Protein AF-A0A920HY61-F1 (afdb_monomer)

Secondary structure (DSSP, 8-state):
--HHHHHHTT--TTTTTTSPPPHHHHHHHHHHHHHHHTHHHHHHHHHHHHHHHHHHHHTT---HHHHHHHHHHHHHHHHHIIIIIS-PPPP-GGGHHHH-

Solvent-accessible surface area (backbone atoms only — not comparable to full-atom values): 5879 Å² total; per-residue (Å²): 138,61,76,71,62,49,58,74,68,72,53,70,86,58,65,75,72,73,57,77,82,56,68,71,56,54,53,51,51,52,52,50,51,54,50,59,72,43,26,86,56,37,8,53,65,52,35,48,45,49,52,53,46,53,51,49,59,72,72,60,66,79,57,56,73,62,48,53,51,44,48,52,49,50,44,51,50,51,51,45,46,37,44,70,75,66,64,45,82,69,55,52,42,51,53,51,74,74,77,107

Mean predicted aligned error: 9.04 Å

pLDDT: mean 84.5, std 11.68, range [51.25, 96.62]

Structure (mmCIF, N/CA/C/O backbone):
data_AF-A0A920HY61-F1
#
_entry.id   AF-A0A920HY61-F1
#
loop_
_atom_site.group_PDB
_atom_site.id
_atom_site.type_symbol
_atom_site.label_atom_id
_atom_site.label_alt_id
_atom_site.label_comp_id
_atom_site.label_asym_id
_atom_site.label_entity_id
_atom_site.label_seq_id
_atom_site.pdbx_PDB_ins_code
_atom_site.Cartn_x
_atom_site.Cartn_y
_atom_site.Cartn_z
_atom_site.occupancy
_atom_site.B_iso_or_equiv
_atom_site.auth_seq_id
_atom_site.auth_comp_id
_atom_site.auth_asym_id
_atom_site.auth_atom_id
_atom_site.pdbx_PDB_model_num
ATOM 1 N N . MET A 1 1 ? -35.591 19.852 -8.478 1.00 51.25 1 MET A N 1
ATOM 2 C CA . MET A 1 1 ? -36.063 19.923 -7.076 1.00 51.25 1 MET A CA 1
ATOM 3 C C . MET A 1 1 ? -34.955 20.567 -6.247 1.00 51.25 1 MET A C 1
ATOM 5 O O . MET A 1 1 ? -33.920 19.943 -6.067 1.00 51.25 1 MET A O 1
ATOM 9 N N . SER A 1 2 ? -35.082 21.846 -5.883 1.00 53.75 2 SER A N 1
ATOM 10 C CA . SER A 1 2 ? -33.969 22.630 -5.315 1.00 53.75 2 SER A CA 1
ATOM 11 C C . SER A 1 2 ? -33.799 22.382 -3.806 1.00 53.75 2 SER A C 1
ATOM 13 O O . SER A 1 2 ? -34.793 22.174 -3.111 1.00 53.75 2 SER A O 1
ATOM 15 N N . ILE A 1 3 ? -32.563 22.427 -3.290 1.00 60.25 3 ILE A N 1
ATOM 16 C CA . ILE A 1 3 ? -32.162 22.140 -1.887 1.00 60.25 3 ILE A CA 1
ATOM 17 C C . ILE A 1 3 ? -32.990 22.933 -0.854 1.00 60.25 3 ILE A C 1
ATOM 19 O O . ILE A 1 3 ? -33.278 22.452 0.242 1.00 60.25 3 ILE A O 1
ATOM 23 N N . ILE A 1 4 ? -33.461 24.120 -1.242 1.00 63.78 4 ILE A N 1
ATOM 24 C CA . ILE A 1 4 ? -34.333 24.996 -0.445 1.00 63.78 4 ILE A CA 1
ATOM 25 C C . ILE A 1 4 ? -35.669 24.310 -0.091 1.00 63.78 4 ILE A C 1
ATOM 27 O O . ILE A 1 4 ? -36.205 24.511 0.999 1.00 63.78 4 ILE A O 1
ATOM 31 N N . PHE A 1 5 ? -36.186 23.450 -0.972 1.00 61.53 5 PHE A N 1
ATOM 32 C CA . PHE A 1 5 ? -37.463 22.756 -0.786 1.00 61.53 5 PHE A CA 1
ATOM 33 C C . PHE A 1 5 ? -37.379 21.643 0.274 1.00 61.53 5 PHE A C 1
ATOM 35 O O . PHE A 1 5 ? -38.340 21.411 1.003 1.00 61.53 5 PHE A O 1
ATOM 42 N N . LEU A 1 6 ? -36.213 20.997 0.424 1.00 61.06 6 LEU A N 1
ATOM 43 C CA . LEU A 1 6 ? -35.982 19.948 1.429 1.00 61.06 6 LEU A CA 1
ATOM 44 C C . LEU A 1 6 ? -35.849 20.521 2.847 1.00 61.06 6 LEU A C 1
ATOM 46 O O . LEU A 1 6 ? -36.364 19.926 3.792 1.00 61.06 6 LEU A O 1
ATOM 50 N N . LYS A 1 7 ? -35.252 21.714 2.991 1.00 58.53 7 LYS A N 1
ATOM 51 C CA . LYS A 1 7 ? -35.152 22.426 4.278 1.00 58.53 7 LYS A CA 1
ATOM 52 C C . LYS A 1 7 ? -36.531 22.8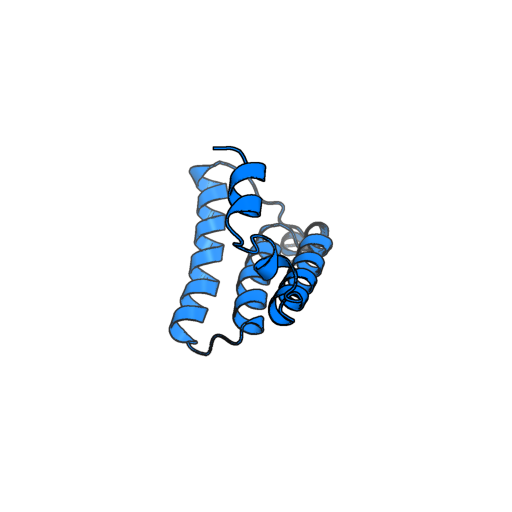00 4.845 1.00 58.53 7 LYS A C 1
ATOM 54 O O . LYS A 1 7 ? -36.729 22.749 6.054 1.00 58.53 7 LYS A O 1
ATOM 59 N N . LYS A 1 8 ? -37.508 23.106 3.980 1.00 60.03 8 LYS A N 1
ATOM 60 C CA . LYS A 1 8 ? -38.905 23.394 4.368 1.00 60.03 8 LYS A CA 1
ATOM 61 C C . LYS A 1 8 ? -39.665 22.150 4.862 1.00 60.03 8 LYS A C 1
ATOM 63 O O . LYS A 1 8 ? -40.639 22.286 5.589 1.00 60.03 8 LYS A O 1
ATOM 68 N N . SER A 1 9 ? -39.202 20.946 4.511 1.00 65.38 9 SER A N 1
ATOM 69 C CA . SER A 1 9 ? -39.796 19.662 4.916 1.00 65.38 9 SER A CA 1
ATOM 70 C C . SER A 1 9 ? -39.329 19.170 6.300 1.00 65.38 9 SER A C 1
ATOM 72 O O . SER A 1 9 ? -39.666 18.050 6.681 1.00 65.38 9 SER A O 1
ATOM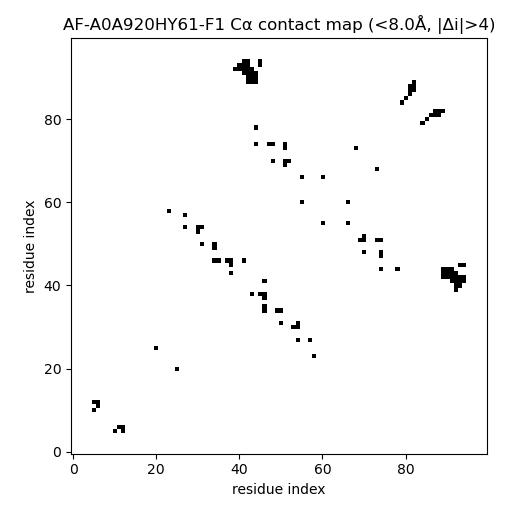 74 N N . GLY A 1 10 ? -38.526 19.947 7.040 1.00 63.94 10 GLY A N 1
ATOM 75 C CA . GLY A 1 10 ? -38.061 19.592 8.391 1.00 63.94 10 GLY A CA 1
ATOM 76 C C . GLY A 1 10 ? -37.017 18.468 8.453 1.00 63.94 10 GLY A C 1
ATOM 77 O O . GLY A 1 10 ? -36.587 18.090 9.538 1.00 63.94 10 GLY A O 1
ATOM 78 N N . LYS A 1 11 ? -36.574 17.937 7.306 1.00 64.44 11 LYS A N 1
ATOM 79 C CA . LYS A 1 11 ? -35.452 16.994 7.249 1.00 64.44 11 LYS A CA 1
ATOM 80 C C . LYS A 1 11 ? -34.144 17.761 7.418 1.00 64.44 11 LYS A C 1
ATOM 82 O O . LYS A 1 11 ? -33.757 18.530 6.539 1.00 64.44 11 LYS A O 1
ATOM 87 N N . ASP A 1 12 ? -33.466 17.529 8.539 1.00 69.12 12 ASP A N 1
ATOM 88 C CA . ASP A 1 12 ? -32.119 18.040 8.793 1.00 69.12 12 ASP A CA 1
ATOM 89 C C . ASP A 1 12 ? -31.111 17.290 7.907 1.00 69.12 12 ASP A C 1
ATOM 91 O O . ASP A 1 12 ? -30.525 16.270 8.280 1.00 69.12 12 ASP A O 1
ATOM 95 N N . ILE A 1 13 ? -30.969 17.791 6.679 1.00 70.31 13 ILE A N 1
ATOM 96 C CA . ILE A 1 13 ? -30.047 17.294 5.650 1.00 70.31 13 ILE A CA 1
ATOM 97 C C . ILE A 1 13 ? -28.575 17.364 6.078 1.00 70.31 13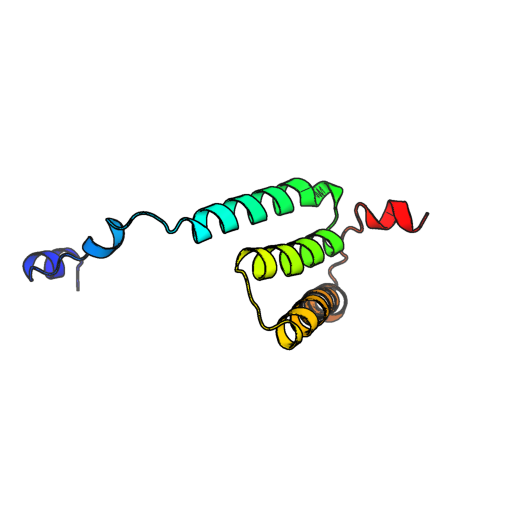 ILE A C 1
ATOM 99 O O . ILE A 1 13 ? -27.740 16.715 5.455 1.00 70.31 13 ILE A O 1
ATOM 103 N N . ASP A 1 14 ? -28.259 18.115 7.137 1.00 70.19 14 ASP A N 1
ATOM 104 C CA . ASP A 1 14 ? -26.891 18.357 7.597 1.00 70.19 14 ASP A CA 1
ATOM 105 C C . ASP A 1 14 ? -26.535 17.577 8.877 1.00 70.19 14 ASP A C 1
ATOM 107 O O . ASP A 1 14 ? -25.396 17.581 9.346 1.00 70.19 14 ASP A O 1
ATOM 111 N N . SER A 1 15 ? -27.491 16.818 9.418 1.00 71.56 15 SER A N 1
ATOM 112 C CA . SER A 1 15 ? -27.304 15.944 10.585 1.00 71.56 15 SER A CA 1
ATOM 113 C C . SER A 1 15 ? -26.170 14.920 10.420 1.00 71.56 15 SER A C 1
ATOM 115 O O . SER A 1 15 ? -25.539 14.526 11.401 1.00 71.56 15 SER A O 1
ATOM 117 N N . SER A 1 16 ? -25.859 14.519 9.182 1.00 65.62 16 SER A N 1
ATOM 118 C CA . SER A 1 16 ? -24.751 13.602 8.881 1.00 65.62 16 SER A CA 1
ATOM 119 C C . SER A 1 16 ? -23.374 14.280 8.893 1.00 65.62 16 SER A C 1
ATOM 121 O O . SER A 1 16 ? -22.391 13.595 9.155 1.00 65.62 16 SER A O 1
ATOM 123 N N . ARG A 1 17 ? -23.282 15.604 8.676 1.00 65.75 17 ARG A N 1
ATOM 124 C CA . ARG A 1 17 ? -22.008 16.354 8.727 1.00 65.75 17 ARG A CA 1
ATOM 125 C C . ARG A 1 17 ? -21.545 16.694 10.139 1.00 65.75 17 ARG A C 1
ATOM 127 O O . ARG A 1 17 ? -20.376 16.999 10.333 1.00 65.75 17 ARG A O 1
ATOM 134 N N . LYS A 1 18 ? -22.439 16.650 11.129 1.00 73.69 18 LYS A N 1
ATOM 135 C CA . LYS A 1 18 ? -22.103 16.957 12.530 1.00 73.69 18 LYS A CA 1
ATOM 136 C C . LYS A 1 18 ? -21.294 15.860 13.224 1.00 73.69 18 LYS A C 1
ATOM 138 O O . LYS A 1 18 ? -20.795 16.082 14.324 1.00 73.69 18 LYS A O 1
ATOM 143 N N . LYS A 1 19 ? -21.193 14.674 12.621 1.00 77.06 19 LYS A N 1
ATOM 144 C CA . LYS A 1 19 ? -20.461 13.551 13.204 1.00 77.06 19 LYS A CA 1
ATOM 145 C C . LYS A 1 19 ? -18.959 13.761 12.979 1.00 77.06 19 LYS A C 1
ATOM 147 O O . LYS A 1 19 ? -18.567 14.009 11.838 1.00 77.06 19 LYS A O 1
ATOM 152 N N . PRO A 1 20 ? -18.127 13.682 14.031 1.00 79.38 20 PRO A N 1
ATOM 153 C CA . PRO A 1 20 ? -16.684 13.768 13.868 1.00 79.38 20 PRO A CA 1
ATOM 154 C C . PRO A 1 20 ? -16.181 12.611 12.998 1.00 79.38 20 PRO A C 1
ATOM 156 O O . PRO A 1 20 ? -16.795 11.544 12.943 1.00 79.38 20 PRO A O 1
ATOM 159 N N . VAL A 1 21 ? -15.062 12.835 12.310 1.00 85.19 21 VAL A N 1
ATOM 160 C CA . VAL A 1 21 ? -14.423 11.803 11.489 1.00 85.19 21 VAL A CA 1
ATOM 161 C C . VAL A 1 21 ? -13.938 10.671 12.395 1.00 85.19 21 VAL A C 1
ATOM 163 O O . VAL A 1 21 ? -13.314 10.917 13.427 1.00 85.19 21 VAL A O 1
ATOM 166 N N . GLU A 1 22 ? -14.216 9.432 11.995 1.00 87.31 22 GLU A N 1
ATOM 167 C CA . GLU A 1 22 ? -13.744 8.230 12.685 1.00 87.31 22 GLU A CA 1
ATOM 168 C C . GLU A 1 22 ? -12.211 8.230 12.795 1.00 87.31 22 GLU A C 1
ATOM 170 O O . GLU A 1 22 ? -11.496 8.506 11.827 1.00 87.31 22 GLU A O 1
ATOM 175 N N . ILE A 1 23 ? -11.687 7.858 13.964 1.00 86.81 23 ILE A N 1
ATOM 176 C CA . ILE A 1 23 ? -10.239 7.831 14.239 1.00 86.81 23 ILE A CA 1
ATOM 177 C C . ILE A 1 23 ? -9.502 6.900 13.266 1.00 86.81 23 ILE A C 1
ATOM 179 O O . ILE A 1 23 ? -8.401 7.213 12.814 1.00 86.81 23 ILE A O 1
ATOM 183 N N . SER A 1 24 ? -10.139 5.794 12.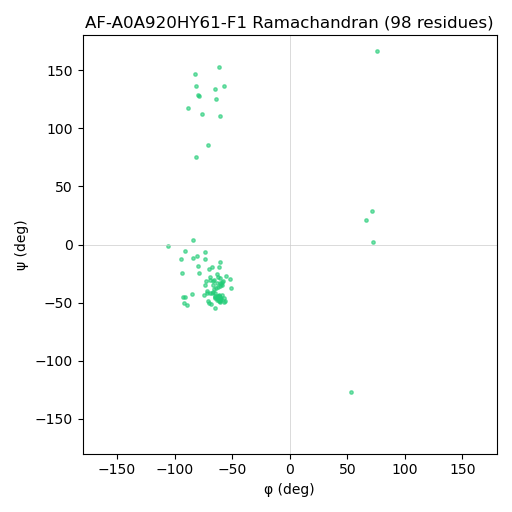874 1.00 88.19 24 SER A N 1
ATOM 184 C CA . SER A 1 24 ? -9.623 4.868 11.859 1.00 88.19 24 SER A CA 1
ATOM 185 C C . SER A 1 24 ? -9.408 5.540 10.499 1.00 88.19 24 SER A C 1
ATOM 187 O O . SER A 1 24 ? -8.454 5.226 9.786 1.00 88.19 24 SER A O 1
ATOM 189 N N . THR A 1 25 ? -10.254 6.503 10.134 1.00 91.31 25 THR A N 1
ATOM 190 C CA . THR A 1 25 ? -10.125 7.250 8.877 1.00 91.31 25 THR A CA 1
ATOM 191 C C . THR A 1 25 ? -8.939 8.206 8.947 1.00 91.31 25 THR A C 1
ATOM 193 O O . THR A 1 25 ? -8.153 8.284 8.005 1.00 91.31 25 THR A O 1
ATOM 196 N N . ILE A 1 26 ? -8.756 8.876 10.087 1.00 93.12 26 ILE A N 1
ATOM 197 C CA . ILE A 1 26 ? -7.613 9.768 10.313 1.00 93.12 26 ILE A CA 1
ATOM 198 C C . ILE A 1 26 ? -6.300 8.979 10.240 1.00 93.12 26 ILE A C 1
ATOM 200 O O . ILE A 1 26 ? -5.380 9.385 9.535 1.00 93.12 26 ILE A O 1
ATOM 204 N N . GLY A 1 27 ? -6.211 7.822 10.900 1.00 93.81 27 GLY A N 1
ATOM 205 C CA . GLY A 1 27 ? -4.994 7.010 10.839 1.00 93.81 27 GLY A CA 1
ATOM 206 C C . GLY A 1 27 ? -4.715 6.450 9.445 1.00 93.81 27 GLY A C 1
ATOM 207 O O . GLY A 1 27 ? -3.574 6.488 8.992 1.00 93.81 27 GLY A O 1
ATOM 208 N N . THR A 1 28 ? -5.757 6.042 8.716 1.00 93.81 28 THR A N 1
ATOM 209 C CA . THR A 1 28 ? -5.644 5.647 7.302 1.00 93.81 28 THR A CA 1
ATOM 210 C C . THR A 1 28 ? -5.047 6.778 6.458 1.00 93.81 28 THR A C 1
ATOM 212 O O . THR A 1 28 ? -4.117 6.554 5.685 1.00 93.81 28 THR A O 1
ATOM 215 N N . MET A 1 29 ? -5.541 8.006 6.643 1.00 94.56 29 MET A N 1
ATOM 216 C CA . MET A 1 29 ? -5.047 9.191 5.941 1.00 94.56 29 MET A CA 1
ATOM 217 C C . MET A 1 29 ? -3.572 9.460 6.248 1.00 94.56 29 MET A C 1
ATOM 219 O O . MET A 1 29 ? -2.798 9.705 5.324 1.00 94.56 29 MET A O 1
ATOM 223 N N . VAL A 1 30 ? -3.170 9.385 7.518 1.00 96.38 30 VAL A N 1
ATOM 224 C CA . VAL A 1 30 ? -1.776 9.598 7.932 1.00 96.38 30 VAL A CA 1
ATOM 225 C C . VAL A 1 30 ? -0.855 8.544 7.319 1.00 96.38 30 VAL A C 1
ATOM 227 O O . VAL A 1 30 ? 0.164 8.904 6.733 1.00 96.38 30 VAL A O 1
ATOM 230 N N . ILE A 1 31 ? -1.226 7.263 7.390 1.00 95.75 31 ILE A N 1
ATOM 231 C CA . ILE A 1 31 ? -0.427 6.155 6.843 1.00 95.75 31 ILE A CA 1
ATOM 232 C C . ILE A 1 31 ? -0.238 6.320 5.337 1.00 95.75 31 ILE A C 1
ATOM 234 O O . ILE A 1 31 ? 0.886 6.260 4.843 1.00 95.75 31 ILE A O 1
ATOM 238 N N . LEU A 1 32 ? -1.325 6.576 4.606 1.00 95.19 32 LEU A N 1
ATOM 239 C CA . LEU A 1 32 ? -1.255 6.788 3.163 1.00 95.19 32 LEU A CA 1
ATOM 240 C C . LEU A 1 32 ? -0.419 8.011 2.807 1.00 95.19 32 LEU A C 1
ATOM 242 O O . LEU A 1 32 ? 0.424 7.927 1.918 1.00 95.19 32 LEU A O 1
ATOM 246 N N . SER A 1 33 ? -0.616 9.123 3.514 1.00 96.62 33 SER A N 1
ATOM 247 C CA . SER A 1 33 ? 0.141 10.350 3.255 1.00 96.62 33 SER A CA 1
ATOM 248 C C . SER A 1 33 ? 1.634 10.125 3.467 1.00 96.62 33 SER A C 1
ATOM 250 O O . SER A 1 33 ? 2.430 10.531 2.628 1.00 96.62 33 SER A O 1
ATOM 252 N N . ALA A 1 34 ? 2.015 9.426 4.539 1.00 96.31 34 ALA A N 1
ATOM 253 C CA . ALA A 1 34 ? 3.408 9.101 4.815 1.00 96.31 34 ALA A CA 1
ATOM 254 C C . ALA A 1 34 ? 4.018 8.208 3.721 1.00 96.31 34 ALA A C 1
ATOM 256 O O . ALA A 1 34 ? 5.105 8.502 3.221 1.00 96.31 34 ALA A O 1
ATOM 257 N N . ILE A 1 35 ? 3.315 7.150 3.299 1.00 95.94 35 ILE A N 1
ATOM 258 C CA . ILE A 1 35 ? 3.815 6.233 2.263 1.00 95.94 35 ILE A CA 1
ATOM 259 C C . ILE A 1 35 ? 3.953 6.952 0.916 1.00 95.94 35 ILE A C 1
ATOM 261 O O . ILE A 1 35 ? 4.987 6.840 0.263 1.00 95.94 35 ILE A O 1
ATOM 265 N N . ILE A 1 36 ? 2.946 7.734 0.518 1.00 94.38 36 ILE A N 1
ATOM 266 C CA . ILE A 1 36 ? 2.958 8.465 -0.754 1.00 94.38 36 ILE A CA 1
ATOM 267 C C . ILE A 1 36 ? 4.034 9.553 -0.746 1.00 94.38 36 ILE A C 1
ATOM 269 O O . ILE A 1 36 ? 4.756 9.688 -1.730 1.00 94.38 36 ILE A O 1
ATOM 273 N N . A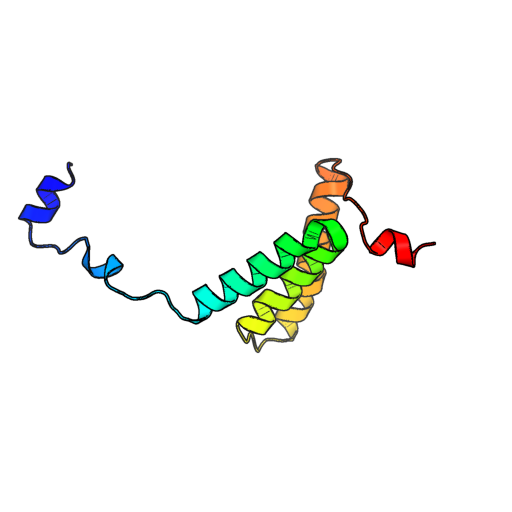LA A 1 37 ? 4.210 10.288 0.355 1.00 95.31 37 ALA A N 1
ATOM 274 C CA . ALA A 1 37 ? 5.299 11.260 0.479 1.00 95.31 37 ALA A CA 1
ATOM 275 C C . ALA A 1 37 ? 6.682 10.601 0.323 1.00 95.31 37 ALA A C 1
ATOM 277 O O . ALA A 1 37 ? 7.595 11.198 -0.238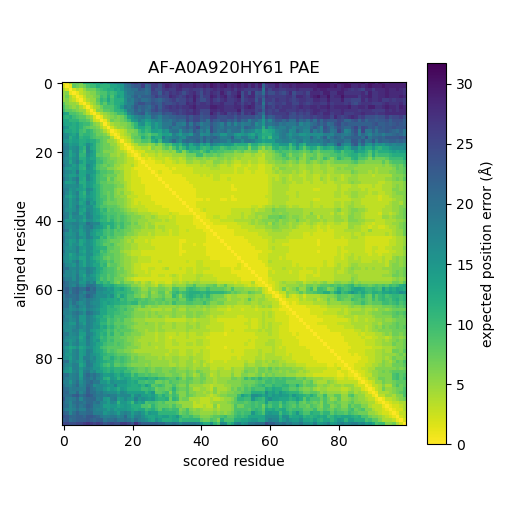 1.00 95.31 37 ALA A O 1
ATOM 278 N N . SER A 1 38 ? 6.813 9.345 0.754 1.00 93.00 38 SER A N 1
ATOM 279 C CA . SER A 1 38 ? 8.043 8.559 0.620 1.00 93.00 38 SER A CA 1
ATOM 280 C C . SER A 1 38 ? 8.223 7.939 -0.778 1.00 93.00 38 SER A C 1
ATOM 282 O O . SER A 1 38 ? 9.292 7.410 -1.080 1.00 93.00 38 SER A O 1
AT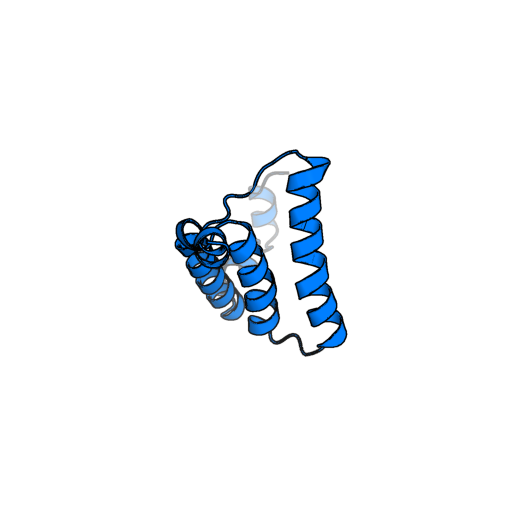OM 284 N N . SER A 1 39 ? 7.206 7.983 -1.647 1.00 91.31 39 SER A N 1
ATOM 285 C CA . SER A 1 39 ? 7.187 7.231 -2.914 1.00 91.31 39 SER A CA 1
ATOM 286 C C . SER A 1 39 ? 8.287 7.624 -3.899 1.00 91.31 39 SER A C 1
ATOM 288 O O . SER A 1 39 ? 8.754 6.766 -4.642 1.00 91.31 39 SER A O 1
ATOM 290 N N . GLN A 1 40 ? 8.761 8.874 -3.855 1.00 88.19 40 GLN A N 1
ATOM 291 C CA . GLN A 1 40 ? 9.894 9.336 -4.668 1.00 88.19 40 GLN A CA 1
ATOM 292 C C . GLN A 1 40 ? 11.184 8.557 -4.367 1.00 88.19 40 GLN A C 1
ATOM 294 O O . GLN A 1 40 ? 12.030 8.402 -5.238 1.00 88.19 40 GLN A O 1
ATOM 299 N N . ILE A 1 41 ? 11.325 8.057 -3.137 1.00 90.38 41 ILE A N 1
ATOM 300 C CA . ILE A 1 41 ? 12.485 7.281 -2.688 1.00 90.38 41 ILE A CA 1
ATOM 301 C C . ILE A 1 41 ? 12.224 5.785 -2.888 1.00 90.38 41 ILE A C 1
ATOM 303 O O . ILE A 1 41 ? 13.081 5.054 -3.378 1.00 90.38 41 ILE A O 1
ATOM 307 N N . LEU A 1 42 ? 11.029 5.312 -2.515 1.00 89.00 42 LEU A N 1
ATOM 308 C CA . LEU A 1 42 ? 10.686 3.893 -2.618 1.00 89.00 42 LEU A CA 1
ATOM 309 C C . LEU A 1 42 ? 10.547 3.423 -4.074 1.00 89.00 42 LEU A C 1
ATOM 311 O O . LEU A 1 42 ? 10.824 2.265 -4.363 1.00 89.00 42 LEU A O 1
ATOM 315 N N . GLY A 1 43 ? 10.123 4.289 -4.990 1.00 90.69 43 GLY A N 1
ATOM 316 C CA . GLY A 1 43 ? 9.677 3.871 -6.314 1.00 90.69 43 GLY A CA 1
ATOM 317 C C . GLY A 1 43 ? 8.277 3.256 -6.275 1.00 90.69 43 GLY A C 1
ATOM 318 O O . GLY A 1 43 ? 7.712 2.939 -5.218 1.00 90.69 43 GLY A O 1
ATOM 319 N N . ALA A 1 44 ? 7.672 3.100 -7.450 1.00 90.12 44 ALA A N 1
ATOM 320 C CA . ALA A 1 44 ? 6.252 2.772 -7.546 1.00 90.12 44 ALA A CA 1
ATOM 321 C C . ALA A 1 44 ? 5.936 1.348 -7.062 1.00 90.12 44 ALA A C 1
ATOM 323 O O . ALA A 1 44 ? 4.974 1.150 -6.320 1.00 90.12 44 ALA A O 1
ATOM 324 N N . ALA A 1 45 ? 6.770 0.365 -7.415 1.00 89.44 45 ALA A N 1
ATOM 325 C CA . ALA A 1 45 ? 6.557 -1.030 -7.028 1.00 89.44 45 ALA A CA 1
ATOM 326 C C . ALA A 1 45 ? 6.573 -1.214 -5.500 1.00 89.44 45 ALA A C 1
ATOM 328 O O . ALA A 1 45 ? 5.639 -1.788 -4.935 1.00 89.44 45 ALA A O 1
ATOM 329 N N . LEU A 1 46 ? 7.581 -0.665 -4.813 1.00 91.19 46 LEU A N 1
ATOM 330 C CA . LEU A 1 46 ? 7.663 -0.736 -3.351 1.00 91.19 46 LEU A CA 1
ATOM 331 C C . LEU A 1 46 ? 6.555 0.066 -2.669 1.00 91.19 46 LEU A C 1
ATOM 333 O O . LEU A 1 46 ? 6.031 -0.376 -1.650 1.00 91.19 46 LEU A O 1
ATOM 337 N N . THR A 1 47 ? 6.147 1.199 -3.245 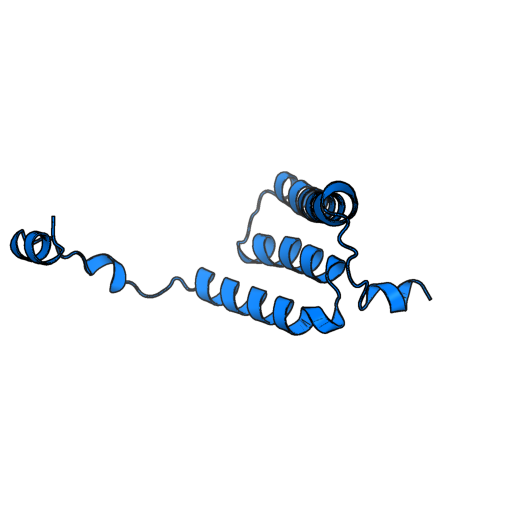1.00 93.75 47 THR A N 1
ATOM 338 C CA . THR A 1 47 ? 5.021 1.989 -2.726 1.00 93.75 47 THR A CA 1
ATOM 339 C C . THR A 1 47 ? 3.714 1.192 -2.774 1.00 93.75 47 THR A C 1
ATOM 341 O O . THR A 1 47 ? 2.991 1.140 -1.780 1.00 93.75 47 THR A O 1
ATOM 344 N N . ILE A 1 48 ? 3.420 0.517 -3.893 1.00 93.44 48 ILE A N 1
ATOM 345 C CA . ILE A 1 48 ? 2.224 -0.331 -4.040 1.00 93.44 48 ILE A CA 1
ATOM 346 C C . ILE A 1 48 ? 2.240 -1.464 -3.009 1.00 93.44 48 ILE A C 1
ATOM 348 O O . ILE A 1 48 ? 1.234 -1.699 -2.334 1.00 93.44 48 ILE A O 1
ATOM 352 N N . ILE A 1 49 ? 3.384 -2.137 -2.851 1.00 92.94 49 ILE A N 1
ATOM 353 C CA . ILE A 1 49 ? 3.554 -3.205 -1.861 1.00 92.94 49 ILE A CA 1
ATOM 354 C C . ILE A 1 49 ? 3.324 -2.655 -0.447 1.00 92.94 49 ILE A C 1
ATOM 356 O O . ILE A 1 49 ? 2.506 -3.206 0.291 1.00 92.94 49 ILE A O 1
ATOM 360 N N . ALA A 1 50 ? 3.961 -1.538 -0.090 1.00 94.06 50 ALA A N 1
ATOM 361 C CA . ALA A 1 50 ? 3.819 -0.908 1.218 1.00 94.06 50 ALA A CA 1
ATOM 362 C C . ALA A 1 50 ? 2.354 -0.569 1.530 1.00 94.06 50 ALA A C 1
ATOM 364 O O . ALA A 1 50 ? 1.842 -0.978 2.569 1.00 94.06 50 ALA A O 1
ATOM 365 N N . VAL A 1 51 ? 1.635 0.083 0.609 1.00 94.56 51 VAL A N 1
ATOM 366 C CA . VAL A 1 51 ? 0.208 0.404 0.795 1.00 94.56 51 VAL A CA 1
ATOM 367 C C . VAL A 1 51 ? -0.635 -0.863 0.957 1.00 94.56 51 VAL A C 1
ATOM 369 O O . VAL A 1 51 ? -1.485 -0.925 1.849 1.00 94.56 51 VAL A O 1
ATOM 372 N N . SER A 1 52 ? -0.391 -1.882 0.127 1.00 93.75 52 SER A N 1
ATOM 373 C CA . SER A 1 52 ? -1.151 -3.138 0.153 1.00 93.75 52 SER A CA 1
ATOM 374 C C . SER A 1 52 ? -1.003 -3.915 1.465 1.00 93.75 52 SER A C 1
ATOM 376 O O . SER A 1 52 ? -1.912 -4.654 1.834 1.00 93.75 52 SER A O 1
ATOM 378 N N . ILE A 1 53 ? 0.105 -3.717 2.184 1.00 92.81 53 ILE A N 1
ATOM 379 C CA . ILE A 1 53 ? 0.393 -4.346 3.475 1.00 92.81 53 ILE A CA 1
ATOM 380 C C . ILE A 1 53 ? -0.084 -3.459 4.629 1.00 92.81 53 ILE A C 1
ATOM 382 O O . ILE A 1 53 ? -0.788 -3.926 5.523 1.00 92.81 53 ILE A O 1
ATOM 386 N N . SER A 1 54 ? 0.282 -2.175 4.622 1.00 93.50 54 SER A N 1
ATOM 387 C CA . SER A 1 54 ? 0.038 -1.269 5.745 1.00 93.50 54 SER A CA 1
ATOM 388 C C . SER A 1 54 ? -1.447 -1.034 6.001 1.00 93.50 54 SER A C 1
ATOM 390 O O . SER A 1 54 ? -1.861 -1.034 7.159 1.00 93.50 54 SER A O 1
ATOM 392 N N . LEU A 1 55 ? -2.259 -0.865 4.951 1.00 91.56 55 LEU A N 1
ATOM 393 C CA . LEU A 1 55 ? -3.686 -0.576 5.114 1.00 91.56 55 LEU A CA 1
ATOM 394 C C . LEU A 1 55 ? -4.463 -1.729 5.762 1.00 91.56 55 LEU A C 1
ATOM 396 O O . LEU A 1 55 ? -5.103 -1.502 6.792 1.00 91.56 55 LEU A O 1
ATOM 400 N N . PRO A 1 56 ? -4.417 -2.968 5.237 1.00 89.50 56 PRO A N 1
ATOM 401 C CA . PRO A 1 56 ? -5.203 -4.045 5.826 1.00 89.50 56 PRO A CA 1
ATOM 402 C C . PRO A 1 56 ? -4.731 -4.438 7.230 1.00 89.50 56 PRO A C 1
ATOM 404 O O . PRO A 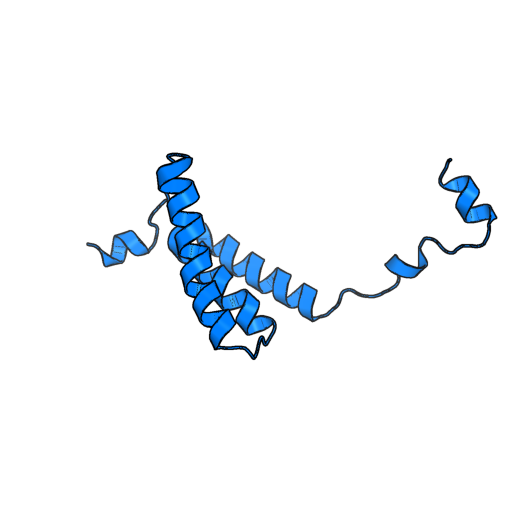1 56 ? -5.550 -4.829 8.063 1.00 89.50 56 PRO A O 1
ATOM 407 N N . ILE A 1 57 ? -3.423 -4.315 7.505 1.00 89.94 57 ILE A N 1
ATOM 408 C CA . ILE A 1 57 ? -2.874 -4.518 8.850 1.00 89.94 57 ILE A CA 1
ATOM 409 C C . ILE A 1 57 ? -3.420 -3.453 9.801 1.00 89.94 57 ILE A C 1
ATOM 411 O O . ILE A 1 57 ? -3.883 -3.797 10.887 1.00 89.94 57 ILE A O 1
ATOM 415 N N . TYR A 1 58 ? -3.419 -2.180 9.394 1.00 91.25 58 TYR A N 1
ATOM 416 C CA . TYR A 1 58 ? -3.944 -1.088 10.214 1.00 91.25 58 TYR A CA 1
ATOM 417 C C . TYR A 1 58 ? -5.441 -1.245 10.517 1.00 91.25 58 TYR A C 1
ATOM 419 O O . TYR A 1 58 ? -5.882 -0.967 11.631 1.00 91.25 58 TYR A O 1
ATOM 427 N N . TRP A 1 59 ? -6.222 -1.755 9.565 1.00 90.12 59 TRP A N 1
ATOM 428 C CA . TRP A 1 59 ? -7.640 -2.065 9.776 1.00 90.12 59 TRP A CA 1
ATOM 429 C C . TRP A 1 59 ? -7.890 -3.312 10.634 1.00 90.12 59 TRP A C 1
ATOM 431 O O . TRP A 1 59 ? -9.034 -3.581 10.999 1.00 90.12 59 TRP A O 1
ATOM 441 N N . GLY A 1 60 ? -6.846 -4.063 10.994 1.00 87.25 60 GLY A N 1
ATOM 442 C CA . GLY A 1 60 ? -6.951 -5.213 11.887 1.00 87.25 60 GLY A CA 1
ATOM 443 C C . GLY A 1 60 ? -7.649 -6.420 11.260 1.00 87.25 60 GLY A C 1
ATOM 444 O O . GLY A 1 60 ? -8.269 -7.204 11.982 1.00 87.25 60 GLY A O 1
ATOM 445 N N . GLU A 1 61 ? -7.572 -6.584 9.934 1.00 83.50 61 GLU A N 1
ATOM 446 C CA . GLU A 1 61 ? -8.171 -7.724 9.235 1.00 83.50 61 GLU A CA 1
ATOM 447 C C . GLU A 1 61 ? -7.555 -9.042 9.743 1.00 83.50 61 GLU A C 1
ATOM 449 O O . GLU A 1 61 ? -6.385 -9.348 9.515 1.00 83.50 61 GLU A O 1
ATOM 454 N N . ARG A 1 62 ? -8.354 -9.844 10.457 1.00 83.94 62 ARG A N 1
ATOM 455 C CA . ARG A 1 62 ? -7.888 -11.083 11.110 1.00 83.94 62 ARG A CA 1
ATOM 456 C C . ARG A 1 62 ? -7.864 -12.286 10.170 1.00 83.94 62 ARG A C 1
ATOM 458 O O . ARG A 1 62 ? -7.317 -13.333 10.517 1.00 83.94 62 ARG A O 1
ATOM 465 N N . ARG A 1 63 ? -8.461 -12.176 8.978 1.00 90.62 63 ARG A N 1
ATOM 466 C CA . ARG A 1 63 ? -8.518 -13.266 7.993 1.00 90.62 63 ARG A CA 1
ATOM 467 C C . ARG A 1 63 ? -7.216 -13.354 7.203 1.00 90.62 63 ARG A C 1
ATOM 469 O O . ARG A 1 63 ? -7.170 -13.028 6.020 1.00 90.62 63 ARG A O 1
ATOM 476 N N . LEU A 1 64 ? -6.180 -13.887 7.850 1.00 83.44 64 LEU A N 1
ATOM 477 C CA . LEU A 1 64 ? -4.831 -14.018 7.283 1.00 83.44 64 LEU A CA 1
ATOM 478 C C . LEU A 1 64 ? -4.808 -14.694 5.903 1.00 83.44 64 LEU A C 1
ATOM 480 O O . LEU A 1 64 ? -4.064 -14.264 5.032 1.00 83.44 64 LEU A O 1
ATOM 484 N N . LYS A 1 65 ? -5.660 -15.702 5.660 1.00 87.88 65 LYS A N 1
ATOM 485 C CA . LYS A 1 65 ? -5.734 -16.387 4.353 1.00 87.88 65 LYS A CA 1
ATOM 486 C C . LYS A 1 65 ? -6.110 -15.440 3.208 1.00 87.88 65 LYS A C 1
ATOM 488 O O . LYS A 1 65 ? -5.476 -15.458 2.160 1.00 87.88 65 LYS A O 1
ATOM 493 N N . VAL A 1 66 ? -7.134 -14.615 3.419 1.00 87.81 66 VAL A N 1
ATOM 494 C CA . VAL A 1 66 ? -7.593 -13.636 2.421 1.00 87.81 66 VAL A CA 1
ATOM 495 C C . VAL A 1 66 ? -6.579 -12.503 2.310 1.00 87.81 66 VAL A C 1
ATOM 497 O O . VAL A 1 66 ? -6.246 -12.075 1.210 1.00 87.81 66 VAL A O 1
ATOM 500 N N . LEU A 1 67 ? -6.037 -12.075 3.450 1.00 89.19 67 LEU A N 1
ATOM 501 C CA . LEU A 1 67 ? -5.066 -10.997 3.526 1.00 89.19 67 LEU A CA 1
ATOM 502 C C . LEU A 1 67 ? -3.779 -11.308 2.751 1.00 89.19 67 LEU A C 1
ATOM 504 O O . LEU A 1 67 ? -3.331 -10.484 1.964 1.00 89.19 67 LEU A O 1
ATOM 508 N N . ILE A 1 68 ? -3.209 -12.501 2.928 1.00 89.62 68 ILE A N 1
ATOM 509 C CA . ILE A 1 68 ? -1.993 -12.922 2.218 1.00 89.62 68 ILE A CA 1
ATOM 510 C C . ILE A 1 68 ? -2.254 -12.976 0.710 1.00 89.62 68 ILE A C 1
ATOM 512 O O . ILE A 1 68 ? -1.461 -12.455 -0.073 1.00 89.62 68 ILE A O 1
ATOM 516 N N . SER A 1 69 ? -3.391 -13.547 0.297 1.00 92.31 69 SER A N 1
ATOM 517 C CA . SER A 1 69 ? -3.769 -13.582 -1.119 1.00 92.31 69 SER A CA 1
ATOM 518 C C . SER A 1 69 ? -3.929 -12.180 -1.705 1.00 92.31 69 SER A C 1
ATOM 520 O O . SER A 1 69 ? -3.584 -11.971 -2.864 1.00 92.31 69 SER A O 1
ATOM 522 N N . TYR A 1 70 ? -4.439 -11.228 -0.925 1.00 91.12 70 TYR A N 1
ATOM 523 C CA . TYR A 1 70 ? -4.568 -9.835 -1.334 1.00 91.12 70 TYR A CA 1
ATOM 524 C C . TYR A 1 70 ? -3.202 -9.145 -1.443 1.00 91.12 70 TYR A C 1
ATOM 526 O O . TYR A 1 70 ? -2.903 -8.574 -2.486 1.00 91.12 70 TYR A O 1
ATOM 534 N N . ILE A 1 71 ? -2.353 -9.253 -0.416 1.00 90.94 71 ILE A N 1
ATOM 535 C CA . ILE A 1 71 ? -1.010 -8.648 -0.375 1.00 90.94 71 ILE A CA 1
ATOM 536 C C . ILE A 1 71 ? -0.133 -9.127 -1.537 1.00 90.94 71 ILE A C 1
ATOM 538 O O . ILE A 1 71 ? 0.715 -8.384 -2.009 1.00 90.94 71 ILE A O 1
ATOM 542 N N . ILE A 1 72 ? -0.324 -10.356 -2.015 1.00 92.94 72 ILE A N 1
ATOM 543 C CA . ILE A 1 72 ? 0.427 -10.880 -3.161 1.00 92.94 72 ILE A CA 1
ATOM 544 C C . ILE A 1 72 ? -0.297 -10.553 -4.470 1.00 92.94 72 ILE A C 1
ATOM 546 O O . ILE A 1 72 ? 0.288 -9.991 -5.394 1.00 92.94 72 ILE A O 1
ATOM 550 N N . GLY A 1 73 ? -1.582 -10.896 -4.558 1.00 95.00 73 GLY A N 1
ATOM 551 C CA . GLY A 1 73 ? -2.345 -10.815 -5.798 1.00 95.00 73 GLY A CA 1
ATOM 552 C C . GLY A 1 73 ? -2.580 -9.386 -6.271 1.00 95.00 73 GLY A C 1
ATOM 553 O O . GLY A 1 73 ? -2.446 -9.115 -7.460 1.00 95.00 73 GLY A O 1
ATOM 554 N N . PHE A 1 74 ? -2.896 -8.462 -5.361 1.00 94.50 74 PHE A N 1
ATOM 555 C CA . PHE A 1 74 ? -3.209 -7.084 -5.730 1.00 94.50 74 PHE A CA 1
ATOM 556 C C . PHE A 1 74 ? -1.984 -6.330 -6.275 1.00 94.50 74 PHE A C 1
ATOM 558 O O . PHE A 1 74 ? -2.082 -5.816 -7.391 1.00 94.50 74 PHE A O 1
ATOM 565 N N . PRO A 1 75 ? -0.815 -6.301 -5.601 1.00 93.44 75 PRO A N 1
ATOM 566 C CA . PRO A 1 75 ? 0.378 -5.667 -6.162 1.00 93.44 75 PRO A CA 1
ATOM 567 C C . PRO A 1 75 ? 0.812 -6.282 -7.488 1.00 93.44 75 PRO A C 1
ATOM 569 O O . PRO A 1 75 ? 1.100 -5.542 -8.423 1.00 93.44 75 PRO A O 1
ATOM 572 N N . LEU A 1 76 ? 0.800 -7.616 -7.606 1.00 93.69 76 LEU A N 1
ATOM 573 C CA . LEU A 1 76 ? 1.138 -8.289 -8.863 1.00 93.69 76 LEU A CA 1
ATOM 574 C C . LEU A 1 76 ? 0.184 -7.894 -9.990 1.00 93.69 76 LEU A C 1
ATOM 576 O O . LEU A 1 76 ? 0.634 -7.571 -11.087 1.00 93.69 76 LEU A O 1
ATOM 580 N N . PHE A 1 77 ? -1.121 -7.876 -9.718 1.00 95.19 77 PHE A N 1
ATOM 581 C CA . PHE A 1 77 ? -2.122 -7.471 -10.696 1.00 95.19 77 PHE A CA 1
ATOM 582 C C . PHE A 1 77 ? -1.901 -6.033 -11.170 1.00 95.19 77 PHE A C 1
ATOM 584 O O . PHE A 1 77 ? -1.890 -5.787 -12.374 1.00 95.19 77 PHE A O 1
ATOM 591 N N . VAL A 1 78 ? -1.679 -5.093 -10.246 1.00 93.50 78 VAL A N 1
ATOM 592 C CA . VAL A 1 78 ? -1.402 -3.692 -10.592 1.00 93.50 78 VAL A CA 1
ATOM 593 C C . VAL A 1 78 ? -0.120 -3.588 -11.417 1.00 93.50 78 VAL A C 1
ATOM 595 O O . VAL A 1 78 ? -0.114 -2.918 -12.446 1.00 93.50 78 VAL A O 1
ATOM 598 N N . ILE A 1 79 ? 0.948 -4.288 -11.024 1.00 90.38 79 ILE A N 1
ATOM 599 C CA . ILE A 1 79 ? 2.218 -4.255 -11.756 1.00 90.38 79 ILE A CA 1
ATOM 600 C C . ILE A 1 79 ? 2.033 -4.755 -13.193 1.00 90.38 79 ILE A C 1
ATOM 602 O O . ILE A 1 79 ? 2.466 -4.090 -14.131 1.00 90.38 79 ILE A O 1
ATOM 606 N N . VAL A 1 80 ? 1.354 -5.890 -13.379 1.00 92.25 80 VAL A N 1
ATOM 607 C CA . VAL A 1 80 ? 1.091 -6.464 -14.707 1.00 92.25 80 VAL A CA 1
ATOM 608 C C . VAL A 1 80 ? 0.188 -5.556 -15.537 1.00 92.25 80 VAL A C 1
ATOM 610 O O . VAL A 1 80 ? 0.476 -5.321 -16.707 1.00 92.25 80 VAL A O 1
ATOM 613 N N . LEU A 1 81 ? -0.882 -5.017 -14.948 1.00 94.25 81 LEU A N 1
ATOM 614 C CA . LEU A 1 81 ? -1.801 -4.110 -15.633 1.00 94.25 81 LEU A CA 1
ATOM 615 C C . LEU A 1 81 ? -1.054 -2.904 -16.208 1.00 94.25 81 LEU A C 1
ATOM 617 O O . LEU A 1 81 ? -1.202 -2.575 -17.380 1.00 94.25 81 LEU A O 1
ATOM 621 N N . PHE A 1 82 ? -0.218 -2.259 -15.405 1.00 90.62 82 PHE A N 1
ATOM 622 C CA . PHE A 1 82 ? 0.494 -1.074 -15.862 1.00 90.62 82 PHE A CA 1
ATOM 623 C C . PHE A 1 82 ? 1.641 -1.409 -16.810 1.00 90.62 82 PHE A C 1
ATOM 625 O O . PHE A 1 82 ? 1.758 -0.769 -17.849 1.00 90.62 82 PHE A O 1
ATOM 632 N N . ASN A 1 83 ? 2.440 -2.430 -16.507 1.00 90.19 83 ASN A N 1
ATOM 633 C CA . ASN A 1 83 ? 3.599 -2.773 -17.323 1.00 90.19 83 ASN A CA 1
ATOM 634 C C . ASN A 1 83 ? 3.189 -3.382 -18.675 1.00 90.19 83 ASN A C 1
ATOM 636 O O . ASN A 1 83 ? 3.651 -2.936 -19.719 1.00 90.19 83 ASN A O 1
ATOM 640 N N . VAL A 1 84 ? 2.285 -4.366 -18.665 1.00 89.56 84 VAL A N 1
ATOM 641 C CA . VAL A 1 84 ? 1.958 -5.172 -19.852 1.00 89.56 84 VAL A CA 1
ATOM 642 C C . VAL A 1 84 ? 0.803 -4.578 -20.648 1.00 89.56 84 VAL A C 1
ATOM 644 O O . VAL A 1 84 ? 0.872 -4.519 -21.871 1.00 89.56 84 VAL A O 1
ATOM 647 N N . ILE A 1 85 ? -0.274 -4.162 -19.976 1.00 91.25 85 ILE A N 1
ATOM 648 C CA . ILE A 1 85 ? -1.487 -3.705 -20.673 1.00 91.25 85 ILE A CA 1
ATOM 649 C C . ILE A 1 85 ? -1.359 -2.231 -21.057 1.00 91.25 85 ILE A C 1
ATOM 651 O O . ILE A 1 85 ? -1.727 -1.855 -22.167 1.00 91.25 85 ILE A O 1
ATOM 655 N N . LEU A 1 86 ? -0.839 -1.398 -20.152 1.00 90.81 86 LEU A N 1
ATOM 656 C CA . LEU A 1 86 ? -0.715 0.044 -20.381 1.00 90.81 86 LEU A CA 1
ATOM 657 C C . LEU A 1 86 ? 0.660 0.465 -20.920 1.00 90.81 86 LEU A C 1
ATOM 659 O O . LEU A 1 86 ? 0.795 1.601 -21.368 1.00 90.81 86 LEU A O 1
ATOM 663 N N . GLY A 1 87 ? 1.669 -0.414 -20.889 1.00 86.75 87 GLY A N 1
ATOM 664 C CA . GLY A 1 87 ? 3.028 -0.097 -21.347 1.00 86.75 87 GLY A CA 1
ATOM 665 C C . GLY A 1 87 ? 3.745 0.949 -20.485 1.00 86.75 87 GLY A C 1
ATOM 666 O O . GLY A 1 87 ? 4.663 1.617 -20.954 1.00 86.75 87 GLY A O 1
ATOM 667 N N . VAL A 1 88 ? 3.306 1.140 -19.239 1.00 87.12 88 VAL A N 1
ATOM 668 C CA . VAL A 1 88 ? 3.883 2.106 -18.302 1.00 87.12 88 VAL A CA 1
ATOM 669 C C . VAL A 1 88 ? 5.012 1.435 -17.532 1.00 87.12 88 VAL A C 1
ATOM 671 O O . VAL A 1 88 ? 4.796 0.490 -16.771 1.00 87.12 88 VAL A O 1
ATOM 674 N N . HIS A 1 89 ? 6.223 1.959 -17.698 1.00 83.12 89 HIS A N 1
ATOM 675 C CA . HIS A 1 89 ? 7.366 1.540 -16.900 1.00 83.12 89 HIS A CA 1
ATOM 676 C C . HIS A 1 89 ? 7.329 2.210 -15.530 1.00 83.12 89 HIS A C 1
ATOM 678 O O . HIS A 1 89 ? 7.188 3.426 -15.412 1.00 83.12 89 HIS A O 1
ATOM 684 N N . PHE A 1 90 ? 7.456 1.396 -14.489 1.00 83.06 90 PHE A N 1
ATOM 685 C CA . PHE A 1 90 ? 7.572 1.885 -13.126 1.00 83.06 90 PHE A CA 1
ATOM 686 C C . PHE A 1 90 ? 9.004 2.304 -12.831 1.00 83.06 90 PHE A C 1
ATOM 688 O O . PHE A 1 90 ? 9.939 1.567 -13.142 1.00 83.06 90 PHE A O 1
ATOM 695 N N . GLU A 1 91 ? 9.163 3.447 -12.169 1.00 81.31 91 GLU A N 1
ATOM 696 C CA . GLU A 1 91 ? 10.450 3.817 -11.593 1.00 81.31 91 GLU A CA 1
ATOM 697 C C . GLU A 1 91 ? 10.828 2.802 -10.498 1.00 81.31 91 GLU A C 1
ATOM 699 O O . GLU A 1 91 ? 10.028 2.576 -9.574 1.00 81.31 91 GLU A O 1
ATOM 704 N N . PRO A 1 92 ? 12.017 2.175 -10.590 1.00 77.38 92 PRO A N 1
ATOM 705 C CA . PRO A 1 92 ? 12.439 1.139 -9.652 1.00 77.38 92 PRO A CA 1
ATOM 706 C C . PRO A 1 92 ? 12.718 1.704 -8.253 1.00 77.38 92 PRO A C 1
ATOM 708 O O . PRO A 1 92 ? 12.529 0.996 -7.263 1.00 77.38 92 PRO A O 1
ATOM 711 N N . GLY A 1 93 ? 13.108 2.981 -8.150 1.00 86.12 93 GLY A N 1
ATOM 712 C CA . GLY A 1 93 ? 13.436 3.633 -6.881 1.00 86.12 93 GLY A CA 1
ATOM 713 C C . GLY A 1 93 ? 14.477 2.833 -6.101 1.00 86.12 93 GLY A C 1
ATOM 714 O O . GLY A 1 93 ? 15.513 2.454 -6.644 1.00 86.12 93 GLY A O 1
ATOM 715 N N . LEU A 1 94 ? 14.174 2.511 -4.842 1.00 82.44 94 LEU A N 1
ATOM 716 C CA . LEU A 1 94 ? 15.062 1.734 -3.973 1.00 82.44 94 LEU A CA 1
ATOM 717 C C . LEU A 1 94 ? 15.369 0.315 -4.486 1.00 82.44 94 LEU A C 1
ATOM 719 O O . LEU A 1 94 ? 16.343 -0.281 -4.034 1.00 82.44 94 LEU A O 1
ATOM 723 N N . LEU A 1 95 ? 14.555 -0.246 -5.389 1.00 80.62 95 LEU A N 1
ATOM 724 C CA . LEU A 1 95 ? 14.820 -1.572 -5.961 1.00 80.62 95 LEU A CA 1
ATOM 725 C C . LEU A 1 95 ? 16.085 -1.587 -6.818 1.00 80.62 95 LEU A C 1
ATOM 727 O O . LEU A 1 95 ? 16.768 -2.606 -6.854 1.00 80.62 95 LEU A O 1
ATOM 731 N N . ASP A 1 96 ? 16.415 -0.462 -7.451 1.00 81.50 96 ASP A N 1
ATOM 732 C CA . ASP A 1 96 ? 17.611 -0.330 -8.287 1.00 81.50 96 ASP A CA 1
ATOM 733 C C . ASP A 1 96 ? 18.893 -0.488 -7.450 1.00 81.50 96 ASP A C 1
ATOM 735 O O . ASP A 1 96 ? 19.831 -1.171 -7.845 1.00 81.50 96 ASP A O 1
ATOM 739 N N . LEU A 1 97 ? 18.881 0.032 -6.215 1.00 76.62 97 LEU A N 1
ATOM 740 C CA . LEU A 1 97 ? 19.993 -0.079 -5.261 1.00 76.62 97 LEU A CA 1
ATOM 741 C C . LEU A 1 97 ? 20.238 -1.508 -4.754 1.00 76.62 97 LEU A C 1
ATOM 743 O O . LEU A 1 97 ? 21.294 -1.776 -4.194 1.00 76.62 97 LEU A O 1
ATOM 747 N N . ILE A 1 98 ? 19.255 -2.403 -4.883 1.00 74.69 98 ILE A N 1
ATOM 748 C CA . ILE A 1 98 ? 19.353 -3.802 -4.435 1.00 74.69 98 ILE A CA 1
ATOM 749 C C . ILE A 1 98 ? 19.816 -4.712 -5.583 1.00 74.69 98 ILE A C 1
ATOM 751 O O . ILE A 1 98 ? 20.346 -5.794 -5.337 1.00 74.69 98 ILE A O 1
ATOM 755 N N . GLN A 1 99 ? 19.589 -4.302 -6.833 1.00 68.12 99 GLN A N 1
ATOM 756 C CA . GLN A 1 99 ? 19.932 -5.078 -8.028 1.00 68.12 99 GLN A CA 1
ATOM 757 C C . GLN A 1 99 ? 21.339 -4.787 -8.572 1.00 68.12 99 GLN A C 1
ATOM 759 O O . GLN A 1 99 ? 21.776 -5.483 -9.491 1.00 68.12 99 GLN A O 1
ATOM 764 N N . ASN A 1 100 ? 22.038 -3.803 -8.002 1.00 54.47 100 ASN A N 1
ATOM 765 C CA . ASN A 1 100 ? 23.402 -3.399 -8.347 1.00 54.47 100 ASN A CA 1
ATOM 766 C C . ASN A 1 100 ? 24.405 -3.781 -7.249 1.00 54.47 100 ASN A C 1
ATOM 768 O O . ASN A 1 100 ? 25.601 -3.919 -7.586 1.00 54.47 100 ASN A O 1
#

Sequence (100 aa):
MSIIFLKKSGKDIDSSRKKPVEISTIGTMVILSAIIASSQILGAALTIIAVSISLPIYWGERRLKVLISYIIGFPLFVIVLFNVILGVHFEPGLLDLIQN

Foldseek 3Di:
DDPVVVVVVVPPPCVVVPDDDDPLVVVLVVQLVVLVVCCQQQWDLSSQLSNLLVNCVSVVPPPVVVSVCSSPVVSVVVCCCCCPVVVHDIDRRVVVVVVD

Radius of gyration: 20.35 Å; Cα contacts (8 Å, |Δi|>4): 65; chains: 1; bounding box: 63×41×36 Å